Protein AF-A0A6L2KC52-F1 (afdb_monomer_lite)

Sequence (178 aa):
MRRNQKIALARFRISTQELIIEDIQNGPKRTLTSTAPAMTHAAIRKLVADSVVAALEAQAATMENADNTNRNTEEREALELANLCPIMVLNSKKMMEAFIKGLPRSIKGNVTASKPQTLEEAIKIAQRNTTNDKNYHNNHNNDHHQQQNKRQETFRAYAATPTENRRPGSAEIKDFNS

Structure (mmCIF, N/CA/C/O backbone):
data_AF-A0A6L2KC52-F1
#
_entry.id   AF-A0A6L2KC52-F1
#
loop_
_atom_site.group_PDB
_atom_site.id
_atom_site.type_symbol
_atom_site.label_atom_id
_atom_site.label_alt_id
_atom_site.label_comp_id
_atom_site.label_asym_id
_atom_site.label_entity_id
_atom_site.label_seq_id
_atom_site.pdbx_PDB_ins_code
_atom_site.Cartn_x
_atom_site.Cartn_y
_atom_site.Cartn_z
_atom_site.occupancy
_atom_site.B_iso_or_equiv
_atom_site.auth_seq_id
_atom_site.auth_comp_id
_atom_site.auth_asym_id
_atom_site.auth_atom_id
_atom_site.pdbx_PDB_model_num
ATOM 1 N N . MET A 1 1 ? 31.673 4.176 -13.835 1.00 54.31 1 MET A N 1
ATOM 2 C CA . MET A 1 1 ? 30.235 4.121 -13.471 1.00 54.31 1 MET A CA 1
ATOM 3 C C . MET A 1 1 ? 29.437 2.943 -14.056 1.00 54.31 1 MET A C 1
ATOM 5 O O . MET A 1 1 ? 28.556 2.460 -13.367 1.00 54.31 1 MET A O 1
ATOM 9 N N . ARG A 1 2 ? 29.740 2.408 -15.255 1.00 57.53 2 ARG A N 1
ATOM 10 C CA . ARG A 1 2 ? 28.925 1.350 -15.913 1.00 57.53 2 ARG A CA 1
ATOM 11 C C . ARG A 1 2 ? 28.946 -0.062 -15.284 1.00 57.53 2 ARG A C 1
ATOM 13 O O . ARG A 1 2 ? 28.011 -0.825 -15.489 1.00 57.53 2 ARG A O 1
ATOM 20 N N . ARG A 1 3 ? 29.986 -0.444 -14.526 1.00 56.69 3 ARG A N 1
ATOM 21 C CA . ARG A 1 3 ? 30.081 -1.792 -13.912 1.00 56.69 3 ARG A CA 1
ATOM 22 C C . ARG A 1 3 ? 29.103 -1.991 -12.748 1.00 56.69 3 ARG A C 1
ATOM 24 O O . ARG A 1 3 ? 28.479 -3.041 -12.656 1.00 56.69 3 ARG A O 1
ATOM 31 N N . ASN A 1 4 ? 28.908 -0.965 -11.922 1.00 58.34 4 ASN A N 1
ATOM 32 C CA . ASN A 1 4 ? 28.038 -1.052 -10.745 1.00 58.34 4 ASN A CA 1
ATOM 33 C C . ASN A 1 4 ? 26.554 -1.152 -11.131 1.00 58.34 4 ASN A C 1
ATOM 35 O O . ASN A 1 4 ? 25.807 -1.874 -10.483 1.00 58.34 4 ASN A O 1
ATOM 39 N N . GLN A 1 5 ? 26.150 -0.515 -12.236 1.00 59.88 5 GLN A N 1
ATOM 40 C CA . GLN A 1 5 ? 24.795 -0.641 -12.786 1.00 59.88 5 GLN A CA 1
ATOM 41 C C . GLN A 1 5 ? 24.514 -2.051 -13.322 1.00 59.88 5 GLN A C 1
ATOM 43 O O . GLN A 1 5 ? 23.448 -2.600 -13.062 1.00 59.88 5 GLN A O 1
ATOM 48 N N . LYS A 1 6 ? 25.486 -2.688 -13.995 1.00 60.12 6 LYS A N 1
ATOM 49 C CA . LYS A 1 6 ? 25.355 -4.087 -14.444 1.00 60.12 6 LYS A CA 1
ATOM 50 C C . LYS A 1 6 ? 25.211 -5.057 -13.267 1.00 60.12 6 LYS A C 1
ATOM 52 O O . LYS A 1 6 ? 24.427 -5.995 -13.344 1.00 60.12 6 LYS A O 1
ATOM 57 N N . ILE A 1 7 ? 25.924 -4.802 -12.169 1.00 76.88 7 ILE A N 1
ATOM 58 C CA . ILE A 1 7 ? 25.829 -5.597 -10.935 1.00 76.88 7 ILE A CA 1
ATOM 59 C C . ILE A 1 7 ? 24.474 -5.388 -10.251 1.00 76.88 7 ILE A C 1
ATOM 61 O O . ILE A 1 7 ? 23.849 -6.361 -9.838 1.00 76.88 7 ILE A O 1
ATOM 65 N N . ALA A 1 8 ? 23.996 -4.145 -10.160 1.00 71.75 8 ALA A N 1
ATOM 66 C CA . ALA A 1 8 ? 22.680 -3.840 -9.600 1.00 71.75 8 ALA A CA 1
ATOM 67 C C . ALA A 1 8 ? 21.556 -4.509 -10.407 1.00 71.75 8 ALA A C 1
ATOM 69 O O . ALA A 1 8 ? 20.667 -5.131 -9.831 1.00 71.75 8 ALA A O 1
ATOM 70 N N . LEU A 1 9 ? 21.653 -4.469 -11.738 1.00 73.94 9 LEU A N 1
ATOM 71 C CA . LEU A 1 9 ? 20.699 -5.116 -12.633 1.00 73.94 9 LEU A CA 1
ATOM 72 C C . LEU A 1 9 ? 20.734 -6.646 -12.517 1.00 73.94 9 LEU A C 1
ATOM 74 O O . LEU A 1 9 ? 19.685 -7.282 -12.494 1.00 73.94 9 LEU A O 1
ATOM 78 N N . ALA A 1 10 ? 21.924 -7.244 -12.418 1.00 77.19 10 ALA A N 1
ATOM 79 C CA . ALA A 1 10 ? 22.062 -8.683 -12.208 1.00 77.19 10 ALA A CA 1
ATOM 80 C C . ALA A 1 10 ? 21.435 -9.118 -10.876 1.00 77.19 10 ALA A C 1
ATOM 82 O O . ALA A 1 10 ? 20.692 -10.093 -10.844 1.00 77.19 10 ALA A O 1
ATOM 83 N N . ARG A 1 11 ? 21.658 -8.357 -9.798 1.00 78.75 11 ARG A N 1
ATOM 84 C CA . ARG A 1 11 ? 21.055 -8.621 -8.482 1.00 78.75 11 ARG A CA 1
ATOM 85 C C . ARG A 1 11 ? 19.534 -8.517 -8.517 1.00 78.75 11 ARG A C 1
ATOM 87 O O . ARG A 1 11 ? 18.860 -9.421 -8.047 1.00 78.75 11 ARG A O 1
ATOM 94 N N . PHE A 1 12 ? 19.002 -7.469 -9.141 1.00 80.56 12 PHE A N 1
ATOM 95 C CA . PHE A 1 12 ? 17.559 -7.289 -9.305 1.00 80.56 12 PHE A CA 1
ATOM 96 C C . PHE A 1 12 ? 16.911 -8.441 -10.091 1.00 80.56 12 PHE A C 1
ATOM 98 O O . PHE A 1 12 ? 15.848 -8.940 -9.719 1.00 80.56 12 PHE A O 1
ATOM 105 N N . ARG A 1 13 ? 17.576 -8.911 -11.154 1.00 82.81 13 ARG A N 1
ATOM 106 C CA . ARG A 1 13 ? 17.122 -10.063 -11.945 1.00 82.81 13 ARG A CA 1
ATOM 107 C C . ARG A 1 13 ? 17.125 -11.360 -11.135 1.00 82.81 13 ARG A C 1
ATOM 109 O O . ARG A 1 13 ? 16.150 -12.099 -11.218 1.00 82.81 13 ARG A O 1
ATOM 116 N N . ILE A 1 14 ? 18.166 -11.605 -10.338 1.00 82.94 14 ILE A N 1
ATOM 117 C CA . ILE A 1 14 ? 18.264 -12.791 -9.472 1.00 82.94 14 ILE A CA 1
ATOM 118 C C . ILE A 1 14 ? 17.146 -12.782 -8.421 1.00 82.94 14 ILE A C 1
ATOM 120 O O . ILE A 1 14 ? 16.397 -13.748 -8.336 1.00 82.94 14 ILE A O 1
ATOM 124 N N . SER A 1 15 ? 16.944 -11.665 -7.714 1.00 76.38 15 SER A N 1
ATOM 125 C CA . SER A 1 15 ? 15.886 -11.554 -6.696 1.00 76.38 15 SER A CA 1
ATOM 126 C C . SER A 1 15 ? 14.479 -11.730 -7.274 1.00 76.38 15 SER A C 1
ATOM 128 O O . SER A 1 15 ? 13.599 -12.288 -6.627 1.00 76.38 15 SER A O 1
ATOM 130 N N . THR A 1 16 ? 14.263 -11.287 -8.516 1.00 74.69 16 THR A N 1
ATOM 131 C CA . THR A 1 16 ? 12.982 -11.479 -9.211 1.00 74.69 16 THR A CA 1
ATOM 132 C C . THR A 1 16 ? 12.764 -12.950 -9.581 1.00 74.69 16 THR A C 1
ATOM 134 O O . THR A 1 16 ? 11.652 -13.456 -9.463 1.00 74.69 16 THR A O 1
ATOM 137 N N . GLN A 1 17 ? 13.816 -13.656 -10.008 1.00 79.38 17 GLN A N 1
ATOM 138 C CA . GLN A 1 17 ? 13.741 -15.089 -10.307 1.00 79.38 17 GLN A CA 1
ATOM 139 C C . GLN A 1 17 ? 13.480 -15.929 -9.050 1.00 79.38 17 GLN A C 1
ATOM 141 O O . GLN A 1 17 ? 12.674 -16.854 -9.113 1.00 79.38 17 GLN A O 1
ATOM 146 N N . GLU A 1 18 ? 14.101 -15.594 -7.917 1.00 76.38 18 GLU A N 1
ATOM 147 C CA . GLU A 1 18 ? 13.887 -16.283 -6.635 1.00 76.38 18 GLU A CA 1
ATOM 148 C C . GLU A 1 18 ? 12.435 -16.153 -6.150 1.00 76.38 18 GLU A C 1
ATOM 150 O O . GLU A 1 18 ? 11.809 -17.161 -5.823 1.00 76.38 18 GLU A O 1
ATOM 155 N N . LEU A 1 19 ? 11.857 -14.948 -6.218 1.00 73.19 19 LEU A N 1
ATOM 156 C CA . LEU A 1 19 ? 10.469 -14.695 -5.817 1.00 73.19 19 LEU A CA 1
ATOM 157 C C . LEU A 1 19 ? 9.454 -15.487 -6.663 1.00 73.19 19 LEU A C 1
ATOM 159 O O . LEU A 1 19 ? 8.468 -16.003 -6.143 1.00 73.19 19 LEU A O 1
ATOM 163 N N . ILE A 1 20 ? 9.707 -15.618 -7.970 1.00 72.25 20 ILE A N 1
ATOM 164 C CA . ILE A 1 20 ? 8.852 -16.393 -8.884 1.00 72.25 20 ILE A CA 1
ATOM 165 C C . ILE A 1 20 ? 8.941 -17.894 -8.580 1.00 72.25 20 ILE A C 1
ATOM 167 O O . ILE A 1 20 ? 7.938 -18.603 -8.654 1.00 72.25 20 ILE A O 1
ATOM 171 N N . ILE A 1 21 ? 10.130 -18.399 -8.239 1.00 75.25 21 ILE A N 1
ATOM 172 C CA . ILE A 1 21 ? 10.320 -19.814 -7.896 1.00 75.25 21 ILE A CA 1
ATOM 173 C C . ILE A 1 21 ? 9.598 -20.152 -6.586 1.00 75.25 21 ILE A C 1
ATOM 175 O O . ILE A 1 21 ? 8.942 -21.193 -6.520 1.00 75.25 21 ILE A O 1
ATOM 179 N N . GLU A 1 22 ? 9.660 -19.277 -5.579 1.00 71.38 22 GLU A N 1
ATOM 180 C CA . GLU A 1 22 ? 8.935 -19.464 -4.316 1.00 71.38 22 GLU A CA 1
ATOM 181 C C . GLU A 1 22 ? 7.413 -19.459 -4.508 1.00 71.38 22 GLU A C 1
ATOM 183 O O . GLU A 1 22 ? 6.726 -20.296 -3.922 1.00 71.38 22 GLU A O 1
ATOM 188 N N . ASP A 1 23 ? 6.874 -18.588 -5.363 1.00 67.88 23 ASP A N 1
ATOM 189 C CA . ASP A 1 23 ? 5.430 -18.523 -5.633 1.00 67.88 23 ASP A CA 1
ATOM 190 C C . ASP A 1 23 ? 4.923 -19.773 -6.383 1.00 67.88 23 ASP A C 1
ATOM 192 O O . ASP A 1 23 ? 3.862 -20.323 -6.080 1.00 67.88 23 ASP A O 1
ATOM 196 N N . ILE A 1 24 ? 5.737 -20.316 -7.299 1.00 70.94 24 ILE A N 1
ATOM 197 C CA . ILE A 1 24 ? 5.448 -21.587 -7.987 1.00 70.94 24 ILE A CA 1
ATOM 198 C C . ILE A 1 24 ? 5.486 -22.776 -7.013 1.00 70.94 24 ILE A C 1
ATOM 200 O O . ILE A 1 24 ? 4.703 -23.716 -7.164 1.00 70.94 24 ILE A O 1
ATOM 204 N N . GLN A 1 25 ? 6.388 -22.763 -6.028 1.00 67.00 25 GLN A N 1
ATOM 205 C CA . GLN A 1 25 ? 6.521 -23.849 -5.051 1.00 67.00 25 GLN A CA 1
ATOM 206 C C . GLN A 1 25 ? 5.470 -23.787 -3.931 1.00 67.00 25 GLN A C 1
ATOM 208 O O . GLN A 1 25 ? 5.072 -24.839 -3.426 1.00 67.00 25 GLN A O 1
ATOM 213 N N . ASN A 1 26 ? 4.990 -22.589 -3.581 1.00 65.88 26 ASN A N 1
ATOM 214 C CA . ASN A 1 26 ? 4.062 -22.362 -2.468 1.00 65.88 26 ASN A CA 1
ATOM 215 C C . ASN A 1 26 ? 2.591 -22.157 -2.892 1.00 65.88 26 ASN A C 1
ATOM 217 O O . ASN A 1 26 ? 1.709 -22.105 -2.032 1.00 65.88 26 ASN A O 1
ATOM 221 N N . GLY A 1 27 ? 2.294 -22.078 -4.194 1.00 66.44 27 GLY A N 1
ATOM 222 C CA . GLY A 1 27 ? 0.925 -21.987 -4.711 1.00 66.44 27 GLY A CA 1
ATOM 223 C C . GLY A 1 27 ? 0.075 -23.258 -4.474 1.00 66.44 27 GLY A C 1
ATOM 224 O O . GLY A 1 27 ? 0.612 -24.365 -4.369 1.00 66.44 27 GLY A O 1
ATOM 225 N N . PRO A 1 28 ? -1.274 -23.158 -4.411 1.00 56.66 28 PRO A N 1
ATOM 226 C CA . PRO A 1 28 ? -2.146 -24.305 -4.152 1.00 56.66 28 PRO A CA 1
ATOM 227 C C . PRO A 1 28 ? -1.966 -25.416 -5.196 1.00 56.66 28 PRO A C 1
ATOM 229 O O . PRO A 1 28 ? -2.171 -25.191 -6.390 1.00 56.66 28 PRO A O 1
ATOM 232 N N . LYS A 1 29 ? -1.647 -26.638 -4.745 1.00 56.84 29 LYS A N 1
ATOM 233 C CA . LYS A 1 29 ? -1.539 -27.835 -5.597 1.00 56.84 29 LYS A CA 1
ATOM 234 C C . LYS A 1 29 ? -2.853 -28.080 -6.344 1.00 56.84 29 LYS A C 1
ATOM 236 O O . LYS A 1 29 ? -3.797 -28.632 -5.782 1.00 56.84 29 LYS A O 1
ATOM 241 N N . ARG A 1 30 ? -2.917 -27.712 -7.625 1.00 55.25 30 ARG A N 1
ATOM 242 C CA . ARG A 1 30 ? -3.986 -28.159 -8.524 1.00 55.25 30 ARG A CA 1
ATOM 243 C C . ARG A 1 30 ? -3.471 -29.344 -9.328 1.00 55.25 30 ARG A C 1
ATOM 245 O O . ARG A 1 30 ? -2.641 -29.190 -10.218 1.00 55.25 30 ARG A O 1
ATOM 252 N N . THR A 1 31 ? -3.968 -30.530 -8.990 1.00 42.22 31 THR A N 1
ATOM 253 C CA . THR A 1 31 ? -3.835 -31.738 -9.806 1.00 42.22 31 THR A CA 1
ATOM 254 C C . THR A 1 31 ? -4.515 -31.481 -11.148 1.00 42.22 31 THR A C 1
ATOM 256 O O . THR A 1 31 ? -5.739 -31.390 -11.212 1.00 42.22 31 THR A O 1
ATOM 259 N N . LEU A 1 32 ? -3.736 -31.329 -12.216 1.00 44.34 32 LEU A N 1
ATOM 260 C CA . LEU A 1 32 ? -4.254 -31.300 -13.581 1.00 44.34 32 LEU A CA 1
ATOM 261 C C . LEU A 1 32 ? -3.962 -32.653 -14.228 1.00 44.34 32 LEU A C 1
ATOM 263 O O . LEU A 1 32 ? -2.882 -32.876 -14.770 1.00 44.34 32 LEU A O 1
ATOM 267 N N . THR A 1 33 ? -4.936 -33.562 -14.164 1.00 40.00 33 THR A N 1
ATOM 268 C CA . THR A 1 33 ? -4.960 -34.743 -15.032 1.00 40.00 33 THR A CA 1
ATOM 269 C C . THR A 1 33 ? -5.384 -34.272 -16.417 1.00 40.00 33 THR A C 1
ATOM 271 O O . THR A 1 33 ? -6.570 -34.118 -16.694 1.00 40.00 33 THR A O 1
ATOM 274 N N . SER A 1 34 ? -4.403 -33.984 -17.269 1.00 45.09 34 SER A N 1
ATOM 275 C CA . SER A 1 34 ? -4.615 -33.721 -18.691 1.00 45.09 34 SER A CA 1
ATOM 276 C C . SER A 1 34 ? -4.039 -34.888 -19.488 1.00 45.09 34 SER A C 1
ATOM 278 O O . SER A 1 34 ? -2.823 -35.063 -19.559 1.00 45.09 34 SER A O 1
ATOM 280 N N . THR A 1 35 ? -4.921 -35.719 -20.045 1.00 48.31 35 THR A N 1
ATOM 281 C CA . THR A 1 35 ? -4.571 -36.794 -20.978 1.00 48.31 35 THR A CA 1
ATOM 282 C C . THR A 1 35 ? -4.725 -36.261 -22.401 1.00 48.31 35 THR A C 1
ATOM 284 O O . THR A 1 35 ? -5.821 -36.229 -22.951 1.00 48.31 35 THR A O 1
ATOM 287 N N . ALA A 1 36 ? -3.609 -35.829 -22.983 1.00 50.66 36 ALA A N 1
ATOM 288 C CA . ALA A 1 36 ? -3.426 -35.509 -24.398 1.00 50.66 36 ALA A CA 1
ATOM 289 C C . ALA A 1 36 ? -1.954 -35.809 -24.767 1.00 50.66 36 ALA A C 1
ATOM 291 O O . ALA A 1 36 ? -1.130 -35.933 -23.855 1.00 50.66 36 ALA A O 1
ATOM 292 N N . PRO A 1 37 ? -1.609 -35.992 -26.057 1.00 51.22 37 PRO A N 1
ATOM 293 C CA . PRO A 1 37 ? -0.349 -36.599 -26.493 1.00 51.22 37 PRO A CA 1
ATOM 294 C C . PRO A 1 37 ? 0.854 -35.899 -25.868 1.00 51.22 37 PRO A C 1
ATOM 296 O O . PRO A 1 37 ? 0.893 -34.671 -25.829 1.00 51.22 37 PRO A O 1
ATOM 299 N N . ALA A 1 38 ? 1.812 -36.683 -25.368 1.00 59.97 38 ALA A N 1
ATOM 300 C CA . ALA A 1 38 ? 2.916 -36.215 -24.537 1.00 59.97 38 ALA A CA 1
ATOM 301 C C . ALA A 1 38 ? 3.871 -35.264 -25.289 1.00 59.97 38 ALA A C 1
ATOM 303 O O . ALA A 1 38 ? 4.979 -35.637 -25.670 1.00 59.97 38 ALA A O 1
ATOM 304 N N . MET A 1 39 ? 3.470 -34.001 -25.453 1.00 62.62 39 MET A N 1
ATOM 305 C CA . MET A 1 39 ? 4.404 -32.890 -25.574 1.00 62.62 39 MET A CA 1
ATOM 306 C C . MET A 1 39 ? 5.166 -32.828 -24.257 1.00 62.62 39 MET A C 1
ATOM 308 O O . MET A 1 39 ? 4.660 -32.366 -23.234 1.00 62.62 39 MET A O 1
ATOM 312 N N . THR A 1 40 ? 6.374 -33.380 -24.264 1.00 77.19 40 THR A N 1
ATOM 313 C CA . THR A 1 40 ? 7.225 -33.406 -23.081 1.00 77.19 40 THR A CA 1
ATOM 314 C C . THR A 1 40 ? 7.466 -31.977 -22.601 1.00 77.19 40 THR A C 1
ATOM 316 O O . THR A 1 40 ? 7.604 -31.041 -23.392 1.00 77.19 40 THR A O 1
ATOM 319 N N . HIS A 1 41 ? 7.563 -31.790 -21.285 1.00 70.06 41 HIS A N 1
ATOM 320 C CA . HIS A 1 41 ? 7.847 -30.478 -20.697 1.00 70.06 41 HIS A CA 1
ATOM 321 C C . HIS A 1 41 ? 9.149 -29.868 -21.262 1.00 70.06 41 HIS A C 1
ATOM 323 O O . HIS A 1 41 ? 9.309 -28.650 -21.269 1.00 70.06 41 HIS A O 1
ATOM 329 N N . ALA A 1 42 ? 10.063 -30.704 -21.770 1.00 72.19 42 ALA A N 1
ATOM 330 C CA . ALA A 1 42 ? 11.274 -30.293 -22.473 1.00 72.19 42 ALA A CA 1
ATOM 331 C C . ALA A 1 42 ? 10.987 -29.570 -23.803 1.00 72.19 42 ALA A C 1
ATOM 333 O O . ALA A 1 42 ? 11.610 -28.548 -24.076 1.00 72.19 42 ALA A O 1
ATOM 334 N N . ALA A 1 43 ? 10.024 -30.045 -24.599 1.00 74.38 43 ALA A N 1
ATOM 335 C CA . ALA A 1 43 ? 9.641 -29.406 -25.859 1.00 74.38 43 ALA A CA 1
ATOM 336 C C . ALA A 1 43 ? 9.004 -28.026 -25.628 1.00 74.38 43 ALA A C 1
ATOM 338 O O . ALA A 1 43 ? 9.334 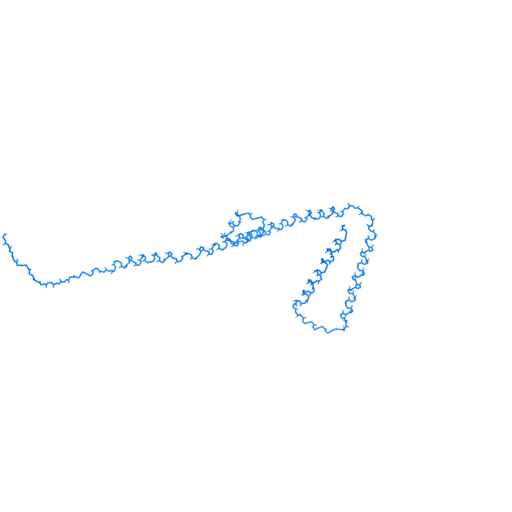-27.066 -26.321 1.00 74.38 43 ALA A O 1
ATOM 339 N N . ILE A 1 44 ? 8.165 -27.904 -24.593 1.00 82.56 44 ILE A N 1
ATOM 340 C CA . ILE A 1 44 ? 7.548 -26.628 -24.200 1.00 82.56 44 ILE A CA 1
ATOM 341 C C . ILE A 1 44 ? 8.620 -25.637 -23.722 1.00 82.56 44 ILE A C 1
ATOM 343 O O . ILE A 1 44 ? 8.641 -24.491 -24.160 1.00 82.56 44 ILE A O 1
ATOM 347 N N . ARG A 1 45 ? 9.562 -26.081 -22.877 1.00 81.12 45 ARG A N 1
ATOM 348 C CA . ARG A 1 45 ? 10.691 -25.245 -22.421 1.00 81.12 45 ARG A CA 1
ATOM 349 C C . ARG A 1 45 ? 11.560 -24.767 -23.583 1.00 81.12 45 ARG A C 1
ATOM 351 O O . ARG A 1 45 ? 11.982 -23.615 -23.576 1.00 81.12 45 ARG A O 1
ATOM 358 N N . LYS A 1 46 ? 11.805 -25.634 -24.569 1.00 84.75 46 LYS A N 1
ATOM 359 C CA . LYS A 1 46 ? 12.604 -25.307 -25.751 1.00 84.75 46 LYS A CA 1
ATOM 360 C C . LYS A 1 46 ? 11.926 -24.242 -26.614 1.00 84.75 46 LYS A C 1
ATOM 362 O O . LYS A 1 46 ? 12.556 -23.244 -26.928 1.00 84.75 46 LYS A O 1
ATOM 367 N N . LEU A 1 47 ? 10.632 -24.393 -26.897 1.00 81.19 47 LEU A N 1
ATOM 368 C CA . LEU A 1 47 ? 9.869 -23.394 -27.654 1.00 81.19 47 LEU A CA 1
ATOM 369 C C . LEU A 1 47 ? 9.841 -22.028 -26.959 1.00 81.19 47 LEU A C 1
ATOM 371 O O . LEU A 1 47 ? 9.998 -21.000 -27.614 1.00 81.19 47 LEU A O 1
ATOM 375 N N . VAL A 1 48 ? 9.689 -22.008 -25.631 1.00 89.81 48 VAL A N 1
ATOM 376 C CA . VAL A 1 48 ? 9.741 -20.758 -24.860 1.00 89.81 48 VAL A CA 1
ATOM 377 C C . VAL A 1 48 ? 11.130 -20.121 -24.961 1.00 89.81 48 VAL A C 1
ATOM 379 O O . VAL A 1 48 ? 11.221 -18.933 -25.259 1.00 89.81 48 VAL A O 1
ATOM 382 N N . ALA A 1 49 ? 12.204 -20.895 -24.784 1.00 88.56 49 ALA A N 1
ATOM 383 C CA . ALA A 1 49 ? 13.572 -20.391 -24.903 1.00 88.56 49 ALA A CA 1
ATOM 384 C C . ALA A 1 49 ? 13.867 -19.829 -26.305 1.00 88.56 49 ALA A C 1
ATOM 386 O O . ALA A 1 49 ? 14.335 -18.697 -26.413 1.00 88.56 49 ALA A O 1
ATOM 387 N N . ASP A 1 50 ? 13.518 -20.570 -27.359 1.00 90.00 50 ASP A N 1
ATOM 388 C CA . ASP A 1 50 ? 13.743 -20.167 -28.751 1.00 90.00 50 ASP A CA 1
ATOM 389 C C . ASP A 1 50 ? 12.958 -18.883 -29.088 1.00 90.00 50 ASP A C 1
ATOM 391 O O . ASP A 1 50 ? 13.491 -17.973 -29.723 1.00 90.00 50 ASP A O 1
ATOM 395 N N . SER A 1 51 ? 11.721 -18.748 -28.588 1.00 89.25 51 SER A N 1
ATOM 396 C CA . SER A 1 51 ? 10.912 -17.536 -28.792 1.00 89.25 51 SER A CA 1
ATOM 397 C C . SER A 1 51 ? 11.484 -16.298 -28.087 1.00 89.25 51 SER A C 1
ATOM 399 O O . SER A 1 51 ? 11.463 -15.202 -28.647 1.00 89.25 51 SER A O 1
ATOM 401 N N . VAL A 1 52 ? 12.041 -16.462 -26.881 1.00 89.75 52 VAL A N 1
ATOM 402 C CA . VAL A 1 52 ? 12.672 -15.374 -26.119 1.00 89.75 52 VAL A CA 1
ATOM 403 C C . VAL A 1 52 ? 13.976 -14.929 -26.779 1.00 89.75 52 VAL A C 1
ATOM 405 O O . VAL A 1 52 ? 14.224 -13.728 -26.869 1.00 89.75 52 VAL A O 1
ATOM 408 N N . VAL A 1 53 ? 14.785 -15.871 -27.273 1.00 92.12 53 VAL A N 1
ATOM 409 C CA . VAL A 1 53 ? 16.020 -15.566 -28.014 1.00 92.12 53 VAL A CA 1
ATOM 410 C C . VAL A 1 53 ? 15.698 -14.796 -29.293 1.00 92.12 53 VAL A C 1
ATOM 412 O O . VAL A 1 53 ? 16.249 -13.718 -29.498 1.00 92.12 53 VAL A O 1
ATOM 415 N N . ALA A 1 54 ? 14.736 -15.272 -30.090 1.00 90.94 54 ALA A N 1
ATOM 416 C CA . ALA A 1 54 ? 14.329 -14.601 -31.323 1.00 90.94 54 ALA A CA 1
ATOM 417 C C . ALA A 1 54 ? 13.774 -13.183 -31.074 1.00 90.94 54 ALA A C 1
ATOM 419 O O . ALA A 1 54 ? 14.092 -12.249 -31.809 1.00 90.94 54 ALA A O 1
ATOM 420 N N . ALA A 1 55 ? 12.980 -12.989 -30.014 1.00 80.94 55 ALA A N 1
ATOM 421 C CA . ALA A 1 55 ? 12.456 -11.671 -29.652 1.00 80.94 55 ALA A CA 1
ATOM 422 C C . ALA A 1 55 ? 13.559 -10.702 -29.187 1.00 80.94 55 ALA A C 1
ATOM 424 O O . ALA A 1 55 ? 13.498 -9.508 -29.484 1.00 80.94 55 ALA A O 1
ATOM 425 N N . LEU A 1 56 ? 14.575 -11.205 -28.478 1.00 84.50 56 LEU A N 1
ATOM 426 C CA . LEU A 1 56 ? 15.721 -10.410 -28.037 1.00 84.50 56 LEU A CA 1
ATOM 427 C C . LEU A 1 56 ? 16.644 -10.029 -29.198 1.00 84.50 56 LEU A C 1
ATOM 429 O O . LEU A 1 56 ? 17.096 -8.887 -29.246 1.00 84.50 56 LEU A O 1
ATOM 433 N N . GLU A 1 57 ? 16.891 -10.938 -30.141 1.00 82.81 57 GLU A N 1
ATOM 434 C CA . GLU A 1 57 ? 17.644 -10.638 -31.365 1.00 82.81 57 GLU A CA 1
ATOM 435 C C . GLU A 1 57 ? 16.912 -9.605 -32.230 1.00 82.81 57 GLU A C 1
ATOM 437 O O . GLU A 1 57 ? 17.529 -8.647 -32.696 1.00 82.81 57 GLU A O 1
ATOM 442 N N . ALA A 1 58 ? 15.586 -9.719 -32.362 1.00 81.25 58 ALA A N 1
ATOM 443 C CA . ALA A 1 58 ? 14.774 -8.725 -33.059 1.00 81.25 58 ALA A CA 1
ATOM 444 C C . ALA A 1 58 ? 14.840 -7.344 -32.381 1.00 81.25 58 ALA A C 1
ATOM 446 O O . ALA A 1 58 ? 15.001 -6.332 -33.061 1.00 81.25 58 ALA A O 1
ATOM 447 N N . GLN A 1 59 ? 14.786 -7.283 -31.044 1.00 74.31 59 GLN A N 1
ATOM 448 C CA . GLN A 1 59 ? 14.961 -6.024 -30.308 1.00 74.3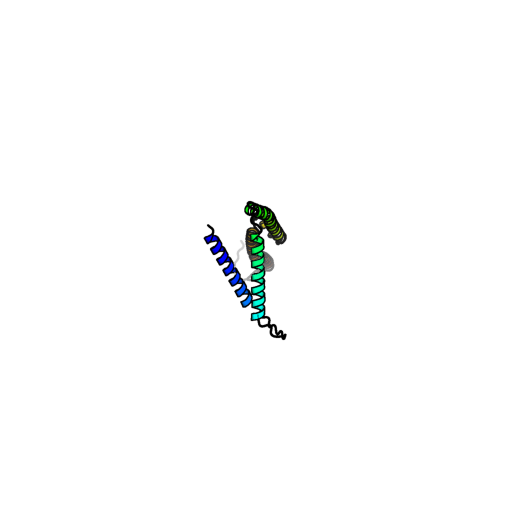1 59 GLN A CA 1
ATOM 449 C C . GLN A 1 59 ? 16.377 -5.448 -30.463 1.00 74.31 59 GLN A C 1
ATOM 451 O O . GLN A 1 59 ? 16.529 -4.238 -30.636 1.00 74.31 59 GLN A O 1
ATOM 456 N N . ALA A 1 60 ? 17.413 -6.291 -30.453 1.00 68.75 60 ALA A N 1
ATOM 457 C CA . ALA A 1 60 ? 18.794 -5.863 -30.672 1.00 68.75 60 ALA A CA 1
ATOM 458 C C . ALA A 1 60 ? 18.995 -5.271 -32.077 1.00 68.75 60 ALA A C 1
ATOM 460 O O . ALA A 1 60 ? 19.567 -4.190 -32.199 1.00 68.75 60 ALA A O 1
ATOM 461 N N . ALA A 1 61 ? 18.428 -5.901 -33.111 1.00 67.81 61 ALA A N 1
ATOM 462 C CA . ALA A 1 61 ? 18.452 -5.385 -34.479 1.00 67.81 61 ALA A CA 1
ATOM 463 C C . ALA A 1 61 ? 17.699 -4.045 -34.621 1.00 67.81 61 ALA A C 1
ATOM 465 O O . ALA A 1 61 ? 18.133 -3.162 -35.359 1.00 67.81 61 ALA A O 1
ATOM 466 N N . THR A 1 62 ? 16.605 -3.837 -33.872 1.00 65.25 62 THR A N 1
ATOM 467 C CA . THR A 1 62 ? 15.914 -2.530 -33.848 1.00 65.25 62 THR A CA 1
ATOM 468 C C . THR A 1 62 ? 16.692 -1.436 -33.112 1.00 65.25 62 THR A C 1
ATOM 470 O O . THR A 1 62 ? 16.500 -0.261 -33.419 1.00 65.25 62 THR A O 1
ATOM 473 N N . MET A 1 63 ? 17.589 -1.795 -32.184 1.00 59.06 63 MET A N 1
ATOM 474 C CA . MET A 1 63 ? 18.486 -0.836 -31.523 1.00 59.06 63 MET A CA 1
ATOM 475 C C . MET A 1 63 ? 19.695 -0.461 -32.392 1.00 59.06 63 MET A C 1
ATOM 477 O O . MET A 1 63 ? 20.154 0.673 -32.302 1.00 59.06 63 MET A O 1
ATOM 481 N N . GLU A 1 64 ? 20.188 -1.358 -33.255 1.00 55.44 64 GLU A N 1
ATOM 482 C CA . GLU A 1 64 ? 21.309 -1.074 -34.172 1.00 55.44 64 GLU A CA 1
ATOM 483 C C . GLU A 1 64 ? 20.924 -0.083 -35.294 1.00 55.44 64 GLU A C 1
ATOM 485 O O . GLU A 1 64 ? 21.761 0.677 -35.771 1.00 55.44 64 GLU A O 1
ATOM 490 N N . ASN A 1 65 ? 19.635 0.009 -35.647 1.00 55.25 65 ASN A N 1
ATOM 491 C CA . ASN A 1 65 ? 19.103 1.000 -36.598 1.00 55.25 65 ASN A CA 1
ATOM 492 C C . ASN A 1 65 ? 18.815 2.388 -35.969 1.00 55.25 65 ASN A C 1
ATOM 494 O O . ASN A 1 65 ? 18.438 3.322 -36.673 1.00 55.25 65 ASN A O 1
ATOM 498 N N . ALA A 1 66 ? 18.961 2.541 -34.647 1.00 53.69 66 ALA A N 1
ATOM 499 C CA . ALA A 1 66 ? 18.578 3.752 -33.911 1.00 53.69 66 ALA A CA 1
ATOM 500 C C . ALA A 1 66 ? 19.769 4.636 -33.488 1.00 53.69 66 ALA A C 1
ATOM 502 O O . ALA A 1 66 ? 19.618 5.483 -32.606 1.00 53.69 66 ALA A O 1
ATOM 503 N N . ASP A 1 67 ? 20.940 4.504 -34.123 1.00 56.78 67 ASP A N 1
ATOM 504 C CA . ASP A 1 67 ? 22.120 5.330 -33.803 1.00 56.78 67 ASP A CA 1
ATOM 505 C C . ASP A 1 67 ? 22.039 6.773 -34.358 1.00 56.78 67 ASP A C 1
ATOM 507 O O . ASP A 1 67 ? 23.042 7.437 -34.619 1.00 56.78 67 ASP A O 1
ATOM 511 N N . ASN A 1 68 ? 20.823 7.302 -34.535 1.00 60.38 68 ASN A N 1
ATOM 512 C CA . ASN A 1 68 ? 20.587 8.698 -34.892 1.00 60.38 68 ASN A CA 1
ATOM 513 C C . ASN A 1 68 ? 19.526 9.393 -34.025 1.00 60.38 68 ASN A C 1
ATOM 515 O O . ASN A 1 68 ? 18.746 10.202 -34.517 1.00 60.38 68 ASN A O 1
ATOM 519 N N . THR A 1 69 ? 19.503 9.180 -32.708 1.00 52.66 69 THR A N 1
ATOM 520 C CA . THR A 1 69 ? 18.916 10.207 -31.822 1.00 52.66 69 THR A CA 1
ATOM 521 C C . THR A 1 69 ? 19.629 10.289 -30.479 1.00 52.66 69 THR A C 1
ATOM 523 O O . THR A 1 69 ? 19.151 9.887 -29.423 1.00 52.66 69 THR A O 1
ATOM 526 N N . ASN A 1 70 ? 20.816 10.881 -30.538 1.00 65.44 70 ASN A N 1
ATOM 527 C CA . ASN A 1 70 ? 21.440 11.561 -29.416 1.00 65.44 70 ASN A CA 1
ATOM 528 C C . ASN A 1 70 ? 20.481 12.646 -28.864 1.00 65.44 70 ASN A C 1
ATOM 530 O O . ASN A 1 70 ? 20.054 13.516 -29.624 1.00 65.44 70 ASN A O 1
ATOM 534 N N . ARG A 1 71 ? 20.243 12.617 -27.537 1.00 53.59 71 ARG A N 1
ATOM 535 C CA . ARG A 1 71 ? 19.991 13.779 -26.646 1.00 53.59 71 ARG A CA 1
ATOM 536 C C . ARG A 1 71 ? 18.607 14.013 -25.997 1.00 53.59 71 ARG A C 1
ATOM 538 O O . ARG A 1 71 ? 18.308 15.173 -25.727 1.00 53.59 71 ARG A O 1
ATOM 545 N N . ASN A 1 72 ? 17.787 13.008 -25.657 1.00 56.81 72 ASN A N 1
ATOM 546 C CA . ASN A 1 72 ? 16.606 13.289 -24.799 1.00 56.81 72 ASN A CA 1
ATOM 547 C C . ASN A 1 72 ? 16.097 12.181 -23.850 1.00 56.81 72 ASN A C 1
ATOM 549 O O . ASN A 1 72 ? 15.046 12.368 -23.239 1.00 56.81 72 ASN A O 1
ATOM 553 N N . THR A 1 73 ? 16.804 11.065 -23.647 1.00 54.28 73 THR A N 1
ATOM 554 C CA . THR A 1 73 ? 16.312 9.990 -22.756 1.00 54.28 73 THR A CA 1
ATOM 555 C C . THR A 1 73 ? 16.108 10.465 -21.310 1.00 54.28 73 THR A C 1
ATOM 557 O O . THR A 1 73 ? 15.078 10.170 -20.713 1.00 54.28 73 THR A O 1
ATOM 560 N N . GLU A 1 74 ? 17.022 11.282 -20.775 1.00 58.84 74 GLU A N 1
ATOM 561 C CA . GLU A 1 74 ? 16.893 11.855 -19.422 1.00 58.84 74 GLU A CA 1
ATOM 562 C C . GLU A 1 74 ? 15.775 12.910 -19.333 1.00 58.84 74 GLU A C 1
ATOM 564 O O . GLU A 1 74 ? 15.052 12.973 -18.339 1.00 58.84 74 GLU A O 1
ATOM 569 N N . GLU A 1 75 ? 15.578 13.707 -20.391 1.00 60.97 75 GLU A N 1
ATOM 570 C CA . GLU A 1 75 ? 14.497 14.703 -20.464 1.00 60.97 75 GLU A CA 1
ATOM 571 C C . GLU A 1 75 ? 13.117 14.022 -20.547 1.00 60.97 75 GLU A C 1
ATOM 573 O O . GLU A 1 75 ? 12.141 14.514 -19.977 1.00 60.97 75 GLU A O 1
ATOM 578 N N . ARG A 1 76 ? 13.036 12.853 -21.196 1.00 61.91 76 ARG A N 1
ATOM 579 C CA . ARG A 1 76 ? 11.812 12.051 -21.312 1.00 61.91 76 ARG A CA 1
ATOM 580 C C . ARG A 1 76 ? 11.452 11.356 -19.997 1.00 61.91 76 ARG A C 1
ATOM 582 O O . ARG A 1 76 ? 10.288 11.397 -19.610 1.00 61.91 76 ARG A O 1
ATOM 589 N N . GLU A 1 77 ? 12.427 10.792 -19.282 1.00 62.41 77 GLU A N 1
ATOM 590 C CA . GLU A 1 77 ? 12.211 10.213 -17.944 1.00 62.41 77 GLU A CA 1
ATOM 591 C C . GLU A 1 77 ? 11.806 11.283 -16.918 1.00 62.41 77 GLU A C 1
ATOM 593 O O . GLU A 1 77 ? 10.873 11.078 -16.140 1.00 62.41 77 GLU A O 1
ATOM 598 N N . ALA A 1 78 ? 12.444 12.459 -16.946 1.00 67.25 78 ALA A N 1
ATOM 599 C CA . ALA A 1 78 ? 12.081 13.572 -16.071 1.00 67.25 78 ALA A CA 1
ATOM 600 C C . ALA A 1 78 ? 10.654 14.077 -16.340 1.00 67.25 78 ALA A C 1
ATOM 602 O O . ALA A 1 78 ? 9.911 14.359 -15.398 1.00 67.25 78 ALA A O 1
ATOM 603 N N . LEU A 1 79 ? 10.245 14.148 -17.612 1.00 69.81 79 LEU A N 1
ATOM 604 C CA . LEU A 1 79 ? 8.889 14.533 -18.000 1.00 69.81 79 LEU A CA 1
ATOM 605 C C . LEU A 1 79 ? 7.849 13.464 -17.618 1.00 69.81 79 LEU A C 1
ATOM 607 O O . LEU A 1 79 ? 6.760 13.802 -17.154 1.00 69.81 79 LEU A O 1
ATOM 611 N N . GLU A 1 80 ? 8.176 12.177 -17.757 1.00 72.25 80 GLU A N 1
ATOM 612 C CA . GLU A 1 80 ? 7.311 11.078 -17.310 1.00 72.25 80 GLU A CA 1
ATOM 613 C C . GLU A 1 80 ? 7.130 11.079 -15.783 1.00 72.25 80 GLU A C 1
ATOM 615 O O . GLU A 1 80 ? 5.998 10.984 -15.301 1.00 72.25 80 GLU A O 1
ATOM 620 N N . LEU A 1 81 ? 8.200 11.286 -15.007 1.00 74.25 81 LEU A N 1
ATOM 621 C CA . LEU A 1 81 ? 8.112 11.435 -13.550 1.00 74.25 81 LEU A CA 1
ATOM 622 C C . LEU A 1 81 ? 7.346 12.699 -13.137 1.00 74.25 81 LEU A C 1
ATOM 624 O O . LEU A 1 81 ? 6.546 12.651 -12.199 1.00 74.25 81 LEU A O 1
ATOM 628 N N . ALA A 1 82 ? 7.529 13.812 -13.852 1.00 75.56 82 ALA A N 1
ATOM 629 C CA . ALA A 1 82 ? 6.781 15.047 -13.622 1.00 75.56 82 ALA A CA 1
ATOM 630 C C . ALA A 1 82 ? 5.271 14.869 -13.851 1.00 75.56 82 ALA A C 1
ATOM 632 O O . ALA A 1 82 ? 4.475 15.505 -13.162 1.00 75.56 82 ALA A O 1
ATOM 633 N N . ASN A 1 83 ? 4.869 13.970 -14.753 1.00 79.06 83 ASN A N 1
ATOM 634 C CA . ASN A 1 83 ? 3.465 13.630 -14.991 1.00 79.06 83 ASN A CA 1
ATOM 635 C C . ASN A 1 83 ? 2.916 12.607 -13.979 1.00 79.06 83 ASN A C 1
ATOM 637 O O . ASN A 1 83 ? 1.746 12.682 -13.597 1.00 79.06 83 ASN A O 1
ATOM 641 N N . LEU A 1 84 ? 3.743 11.671 -13.506 1.00 79.50 84 LEU A N 1
ATOM 642 C CA . LEU A 1 84 ? 3.343 10.652 -12.529 1.00 79.50 84 LEU A CA 1
ATOM 643 C C . LEU A 1 84 ? 3.222 11.199 -11.100 1.00 79.50 84 LEU A C 1
ATOM 645 O O . LEU A 1 84 ? 2.297 10.814 -10.380 1.00 79.50 84 LEU A O 1
ATOM 649 N N . CYS A 1 85 ? 4.094 12.125 -10.689 1.00 73.38 85 CYS A N 1
ATOM 650 C CA . CYS A 1 85 ? 4.085 12.713 -9.344 1.00 73.38 85 CYS A CA 1
ATOM 651 C C . CYS A 1 85 ? 2.721 13.330 -8.958 1.00 73.38 85 CYS A C 1
ATOM 653 O O . CYS A 1 85 ? 2.179 12.956 -7.914 1.00 73.38 85 CYS A O 1
ATOM 655 N N . PRO A 1 86 ? 2.094 14.201 -9.776 1.00 81.12 86 PRO A N 1
ATOM 656 C CA . PRO A 1 86 ? 0.770 14.748 -9.486 1.00 81.12 86 PRO A CA 1
ATOM 657 C C . PRO A 1 86 ? -0.319 13.678 -9.386 1.00 81.12 86 PRO A C 1
ATOM 659 O O . PRO A 1 86 ? -1.180 13.769 -8.513 1.00 81.12 86 PRO A O 1
ATOM 662 N N . ILE A 1 87 ? -0.277 12.646 -10.237 1.00 82.31 87 ILE A N 1
ATOM 663 C CA . ILE A 1 87 ? -1.253 11.545 -10.225 1.00 82.31 87 ILE A CA 1
ATOM 664 C C . ILE A 1 87 ? -1.124 10.740 -8.928 1.00 82.31 87 ILE A C 1
ATOM 666 O O . ILE A 1 87 ? -2.124 10.465 -8.266 1.00 82.31 87 ILE A O 1
ATOM 670 N N . MET A 1 88 ? 0.102 10.407 -8.521 1.00 80.75 88 MET A N 1
ATOM 671 C CA . MET A 1 88 ? 0.365 9.682 -7.277 1.00 80.75 88 MET A CA 1
ATOM 672 C C . MET A 1 88 ? -0.030 10.494 -6.038 1.00 80.75 88 MET A C 1
ATOM 674 O O . MET A 1 88 ? -0.680 9.957 -5.139 1.00 80.75 88 MET A O 1
ATOM 678 N N . VAL A 1 89 ? 0.300 11.790 -6.002 1.00 80.25 89 VAL A N 1
ATOM 679 C CA . VAL A 1 89 ? -0.081 12.706 -4.912 1.00 80.25 89 VAL A CA 1
ATOM 680 C C . VAL A 1 89 ? -1.600 12.901 -4.853 1.00 80.25 89 VAL A C 1
ATOM 682 O O . VAL A 1 89 ? -2.194 12.937 -3.776 1.00 80.25 89 VAL A O 1
ATOM 685 N N . LEU A 1 90 ? -2.269 12.979 -6.003 1.00 83.81 90 LEU A N 1
ATOM 686 C CA . LEU A 1 90 ? -3.724 13.064 -6.054 1.00 83.81 90 LEU A CA 1
ATOM 687 C C . LEU A 1 90 ? -4.378 11.762 -5.573 1.00 83.81 90 LEU A C 1
ATOM 689 O O . LEU A 1 90 ? -5.378 11.808 -4.858 1.00 83.81 90 LEU A O 1
ATOM 693 N N . ASN A 1 91 ? -3.811 10.607 -5.923 1.00 87.94 91 ASN A N 1
ATOM 694 C CA . ASN A 1 91 ? -4.296 9.307 -5.469 1.00 87.94 91 ASN A CA 1
ATOM 695 C C . ASN A 1 91 ? -4.134 9.141 -3.954 1.00 87.94 91 ASN A C 1
ATOM 697 O O . ASN A 1 91 ? -5.070 8.693 -3.294 1.00 87.94 91 ASN A O 1
ATOM 701 N N . SER A 1 92 ? -3.003 9.557 -3.377 1.00 85.69 92 SER A N 1
ATOM 702 C CA . SER A 1 92 ? -2.806 9.512 -1.924 1.00 85.69 92 SER A CA 1
ATOM 703 C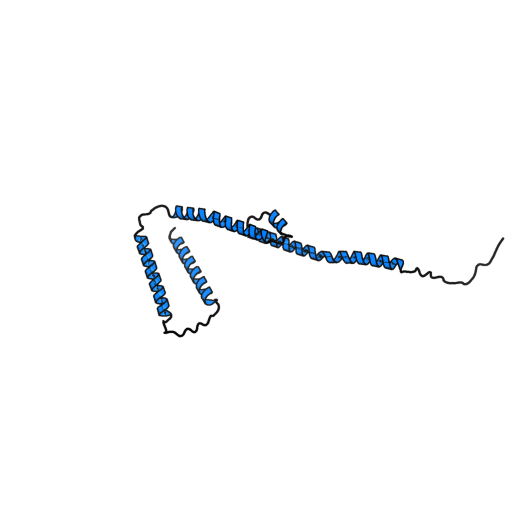 C . SER A 1 92 ? -3.770 10.448 -1.185 1.00 85.69 92 SER A C 1
ATOM 705 O O . SER A 1 92 ? -4.381 10.035 -0.197 1.00 85.69 92 SER A O 1
ATOM 707 N N . LYS A 1 93 ? -4.004 11.660 -1.710 1.00 91.50 93 LYS A N 1
ATOM 708 C CA . LYS A 1 93 ? -5.010 12.595 -1.183 1.00 91.50 93 LYS A CA 1
ATOM 709 C C . LYS A 1 93 ? -6.424 12.006 -1.233 1.00 91.50 93 LYS A C 1
ATOM 711 O O . LYS A 1 93 ? -7.130 12.021 -0.227 1.00 91.50 93 LYS A O 1
ATOM 716 N N . LYS A 1 94 ? -6.825 11.429 -2.371 1.00 93.12 94 LYS A N 1
ATOM 717 C CA . LYS A 1 94 ? -8.139 10.780 -2.537 1.00 93.12 94 LYS A CA 1
ATOM 718 C C . LYS A 1 94 ? -8.326 9.604 -1.578 1.00 93.12 94 LYS A C 1
ATOM 720 O O . LYS A 1 94 ? -9.394 9.468 -0.985 1.00 93.12 94 LYS A O 1
ATOM 725 N N . MET A 1 95 ? -7.296 8.776 -1.394 1.00 90.50 95 MET A N 1
ATOM 726 C CA . MET A 1 95 ? -7.337 7.663 -0.438 1.00 90.50 95 MET A CA 1
ATOM 727 C C . MET A 1 95 ? -7.482 8.152 1.006 1.00 90.50 95 MET A C 1
ATOM 729 O O . MET A 1 95 ? -8.264 7.587 1.768 1.00 90.50 95 MET A O 1
ATOM 733 N N . MET A 1 96 ? -6.792 9.231 1.378 1.00 93.50 96 MET A N 1
ATOM 734 C CA . MET A 1 96 ? -6.924 9.843 2.700 1.00 93.50 96 MET A CA 1
ATOM 735 C C . MET A 1 96 ? -8.330 10.415 2.938 1.00 93.50 96 MET A C 1
ATOM 737 O O . MET A 1 96 ? -8.921 10.178 3.991 1.00 93.50 96 MET A O 1
ATOM 741 N N . GLU A 1 97 ? -8.900 11.125 1.964 1.00 94.00 97 GLU A N 1
ATOM 742 C CA . GLU A 1 97 ? -10.262 11.664 2.063 1.00 94.00 97 GLU A CA 1
ATOM 743 C C . GLU A 1 97 ? -11.308 10.549 2.183 1.00 94.00 97 GLU A C 1
ATOM 745 O O . GLU A 1 97 ? -12.205 10.626 3.027 1.00 94.00 97 GLU A O 1
ATOM 750 N N . ALA A 1 98 ? -11.171 9.484 1.386 1.00 95.44 98 ALA A N 1
ATOM 751 C CA . ALA A 1 98 ? -12.033 8.309 1.467 1.00 95.44 98 ALA A CA 1
ATOM 752 C C . ALA A 1 98 ? -11.938 7.632 2.844 1.00 95.44 98 ALA A C 1
ATOM 754 O O . ALA A 1 98 ? -12.969 7.307 3.437 1.00 95.44 98 ALA A O 1
ATOM 755 N N . PHE A 1 99 ? -10.721 7.499 3.384 1.00 96.31 99 PHE A N 1
ATOM 756 C CA . PHE A 1 99 ? -10.484 6.969 4.724 1.00 96.31 99 PHE A CA 1
ATOM 757 C C . PHE A 1 99 ? -11.191 7.809 5.797 1.00 96.31 99 PHE A C 1
ATOM 759 O O . PHE A 1 99 ? -12.020 7.278 6.531 1.00 96.31 99 PHE A O 1
ATOM 766 N N . ILE A 1 100 ? -10.950 9.126 5.844 1.00 95.75 100 ILE A N 1
ATOM 767 C CA . ILE A 1 100 ? -11.573 10.033 6.828 1.00 95.75 100 ILE A CA 1
ATOM 768 C C . ILE A 1 100 ? -13.103 10.022 6.697 1.00 95.75 100 ILE A C 1
ATOM 770 O O . ILE A 1 100 ? -13.827 10.085 7.695 1.00 95.75 100 ILE A O 1
ATOM 774 N N . LYS A 1 101 ? -13.625 9.929 5.469 1.00 94.94 101 LYS A N 1
ATOM 775 C CA . LYS A 1 101 ? -15.068 9.872 5.218 1.00 94.94 101 LYS A CA 1
ATOM 776 C C . LYS A 1 101 ? -15.706 8.588 5.757 1.00 94.94 101 LYS A C 1
ATOM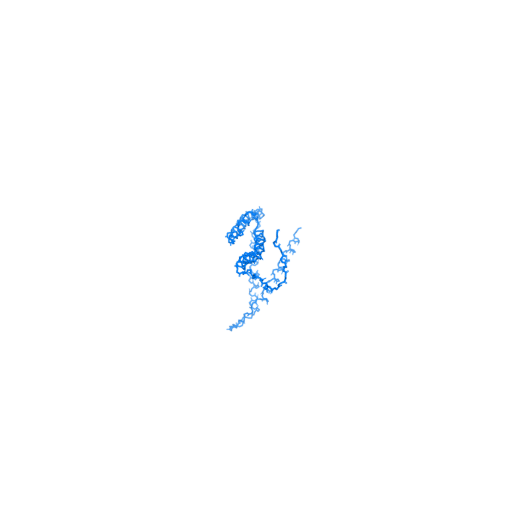 778 O O . LYS A 1 101 ? -16.843 8.678 6.217 1.00 94.94 101 LYS A O 1
ATOM 783 N N . GLY A 1 102 ? -14.989 7.461 5.725 1.00 95.31 102 GLY A N 1
ATOM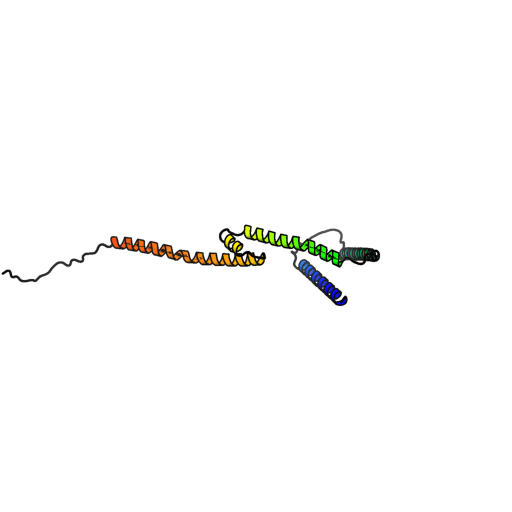 784 C CA . GLY A 1 102 ? -15.436 6.150 6.206 1.00 95.31 102 GLY A CA 1
ATOM 785 C C . GLY A 1 102 ? -15.323 5.922 7.720 1.00 95.31 102 GLY A C 1
ATOM 786 O O . GLY A 1 102 ? -15.794 4.897 8.207 1.00 95.31 102 GLY A O 1
ATOM 787 N N . LEU A 1 103 ? -14.724 6.847 8.480 1.00 94.00 103 LEU A N 1
ATOM 788 C CA . LEU A 1 103 ? -14.576 6.696 9.931 1.00 94.00 103 LEU A CA 1
ATOM 789 C C . LEU A 1 103 ? -15.912 6.835 10.688 1.00 94.00 103 LEU A C 1
ATOM 791 O O . LEU A 1 103 ? -16.751 7.664 10.310 1.00 94.00 103 LEU A O 1
ATOM 795 N N . PRO A 1 104 ? -16.086 6.115 11.817 1.00 92.00 104 PRO A N 1
ATOM 796 C CA . PRO A 1 104 ? -17.186 6.345 12.747 1.00 92.00 104 PRO A CA 1
ATOM 797 C C . PRO A 1 104 ? -17.274 7.811 13.180 1.00 92.00 104 PRO A C 1
ATOM 799 O O . PRO A 1 104 ? -16.260 8.474 13.424 1.00 92.00 104 PRO A O 1
ATOM 802 N N . ARG A 1 105 ? -18.504 8.319 13.321 1.00 91.25 105 ARG A N 1
ATOM 803 C CA . ARG A 1 105 ? -18.765 9.731 13.650 1.00 91.25 105 ARG A CA 1
ATOM 804 C C . ARG A 1 105 ? -18.090 10.176 14.952 1.00 91.25 105 ARG A C 1
ATOM 806 O O . ARG A 1 105 ? -17.680 11.330 15.024 1.00 91.25 105 ARG A O 1
ATOM 813 N N . SER A 1 106 ? -17.950 9.274 15.926 1.00 88.00 106 SER A N 1
ATOM 814 C CA . SER A 1 106 ? -17.322 9.545 17.227 1.00 88.00 106 SER A CA 1
ATOM 815 C C . SER A 1 106 ? -15.867 10.005 17.108 1.00 88.00 106 SER A C 1
ATOM 817 O O . SER A 1 106 ? -15.459 10.912 17.822 1.00 88.00 106 SER A O 1
ATOM 819 N N . ILE A 1 107 ? -15.103 9.448 16.164 1.00 91.81 107 ILE A N 1
ATOM 820 C CA . ILE A 1 107 ? -13.662 9.722 16.027 1.00 91.81 107 ILE A CA 1
ATOM 821 C C . ILE A 1 107 ? -13.315 10.598 14.819 1.00 91.81 107 ILE A C 1
ATOM 823 O O . ILE A 1 107 ? -12.236 11.191 14.767 1.00 91.81 107 ILE A O 1
ATOM 827 N N . LYS A 1 108 ? -14.222 10.702 13.839 1.00 93.00 108 LYS A N 1
ATOM 828 C CA . LYS A 1 108 ? -14.003 11.441 12.587 1.00 93.00 108 LYS A CA 1
ATOM 829 C C . LYS A 1 108 ? -13.615 12.905 12.816 1.00 93.00 108 LYS A C 1
ATOM 831 O O . LYS A 1 108 ? -12.740 13.417 12.116 1.00 93.00 108 LYS A O 1
ATOM 836 N N . GLY A 1 109 ? -14.243 13.572 13.789 1.00 92.25 109 GLY A N 1
ATOM 837 C CA . GLY A 1 109 ? -13.944 14.967 14.133 1.00 92.25 109 GLY A CA 1
ATOM 838 C C . GLY A 1 109 ? -12.499 15.151 14.598 1.00 92.25 109 GLY A C 1
ATOM 839 O O . GLY A 1 109 ? -11.781 15.991 14.058 1.00 92.25 109 GLY A O 1
ATOM 840 N N . ASN A 1 110 ? -12.047 14.293 15.515 1.00 92.75 110 ASN A N 1
ATOM 841 C CA . ASN A 1 110 ? -10.694 14.346 16.071 1.00 92.75 110 ASN A CA 1
ATOM 842 C C . ASN A 1 110 ? -9.629 14.081 15.002 1.00 92.75 110 ASN A C 1
ATOM 844 O O . ASN A 1 110 ? -8.657 14.825 14.899 1.00 92.75 110 ASN A O 1
ATOM 848 N N . VAL A 1 111 ? -9.838 13.062 14.162 1.00 93.69 111 VAL A N 1
ATOM 849 C CA . VAL A 1 111 ? -8.899 12.723 13.080 1.00 93.69 111 VAL A CA 1
ATOM 850 C C . VAL A 1 111 ? -8.811 13.856 12.053 1.00 93.69 111 VAL A C 1
ATOM 852 O O . VAL A 1 111 ? -7.716 14.199 11.616 1.00 93.69 111 VAL A O 1
ATOM 855 N N . THR A 1 112 ? -9.940 14.488 11.709 1.00 93.81 112 THR A N 1
ATOM 856 C CA . THR A 1 112 ? -9.960 15.635 10.782 1.00 93.81 112 THR A CA 1
ATOM 857 C C . THR A 1 112 ? -9.231 16.844 11.374 1.00 93.81 112 THR A C 1
ATOM 859 O O . THR A 1 112 ? -8.458 17.501 10.677 1.00 93.81 112 THR A O 1
ATOM 862 N N . ALA A 1 113 ? -9.428 17.122 12.667 1.00 94.25 113 ALA A N 1
ATOM 863 C CA . ALA A 1 11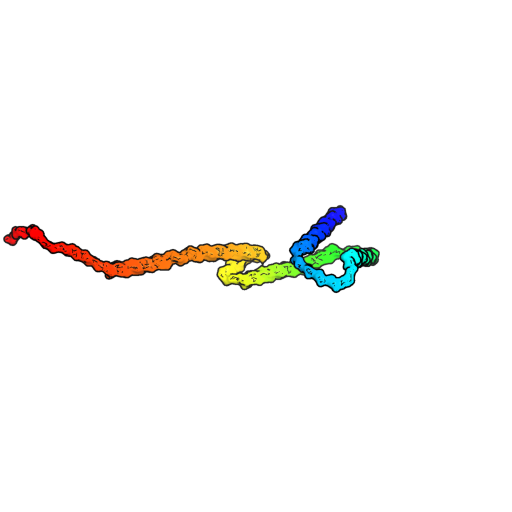3 ? -8.767 18.223 13.364 1.00 94.25 113 ALA A CA 1
ATOM 864 C C . ALA A 1 113 ? -7.240 18.056 13.423 1.00 94.25 113 ALA A C 1
ATOM 866 O O . ALA A 1 113 ? -6.516 19.048 13.372 1.00 94.25 113 ALA A O 1
ATOM 867 N N . SER A 1 114 ? -6.748 16.813 13.469 1.00 94.62 114 SER A N 1
ATOM 868 C CA . SER A 1 114 ? -5.313 16.509 13.445 1.00 94.62 114 SER A CA 1
ATOM 869 C C . SER A 1 114 ? -4.634 16.747 12.091 1.00 94.62 114 SER A C 1
ATOM 871 O O . SER A 1 114 ? -3.410 16.714 12.050 1.00 94.62 114 SER A O 1
ATOM 873 N N . LYS A 1 115 ? -5.390 16.990 11.005 1.00 94.75 115 LYS A N 1
ATOM 874 C CA . LYS A 1 115 ? -4.868 17.294 9.655 1.00 94.75 115 LYS A CA 1
ATOM 875 C C . LYS A 1 115 ? -3.709 16.368 9.228 1.00 94.75 115 LYS A C 1
ATOM 877 O O . LYS A 1 115 ? -2.612 16.859 8.964 1.00 94.75 115 LYS A O 1
ATOM 882 N N . PRO A 1 116 ? -3.932 15.042 9.174 1.00 92.75 116 PRO A N 1
ATOM 883 C CA . PRO A 1 116 ? -2.884 14.103 8.792 1.00 92.75 116 PRO A CA 1
ATOM 884 C C . PRO A 1 116 ? -2.356 14.418 7.390 1.00 92.75 116 PRO A C 1
ATOM 886 O O . PRO A 1 116 ? -3.131 14.728 6.485 1.00 92.75 116 PRO A O 1
ATOM 889 N N . GLN A 1 117 ? -1.041 14.314 7.204 1.00 92.75 117 GLN A N 1
ATOM 890 C CA . GLN A 1 117 ? -0.394 14.581 5.919 1.00 92.75 117 GLN A CA 1
ATOM 891 C C . GLN A 1 117 ? -0.271 13.313 5.066 1.00 92.75 117 GLN A C 1
ATOM 893 O O . GLN A 1 117 ? -0.161 13.385 3.841 1.00 92.75 117 GLN A O 1
ATOM 898 N N . THR A 1 118 ? -0.341 12.138 5.696 1.00 92.00 118 THR A N 1
ATOM 899 C CA . THR A 1 118 ? -0.304 10.835 5.022 1.00 92.00 118 THR A CA 1
ATOM 900 C C . THR A 1 118 ? -1.414 9.905 5.517 1.00 92.00 118 THR A C 1
ATOM 902 O O . THR A 1 118 ? -1.986 10.091 6.593 1.00 92.00 118 THR A O 1
ATOM 905 N N . LEU A 1 119 ? -1.729 8.875 4.725 1.00 93.25 119 LEU A N 1
ATOM 906 C CA . LEU A 1 119 ? -2.703 7.852 5.116 1.00 93.25 119 LEU A CA 1
ATOM 907 C C . LEU A 1 119 ? -2.260 7.100 6.382 1.00 93.25 119 LEU A C 1
ATOM 909 O O . LEU A 1 119 ? -3.085 6.800 7.240 1.00 93.25 119 LEU A O 1
ATOM 913 N N . GLU A 1 120 ? -0.961 6.834 6.531 1.00 93.25 120 GLU A N 1
ATOM 914 C CA . GLU A 1 120 ? -0.412 6.144 7.700 1.00 93.25 120 GLU A CA 1
ATOM 915 C C . GLU A 1 120 ? -0.593 6.962 8.987 1.00 93.25 120 GLU A C 1
ATOM 917 O O . GLU A 1 120 ? -0.976 6.417 10.025 1.00 93.25 120 GLU A O 1
ATOM 922 N N . GLU A 1 121 ? -0.386 8.279 8.925 1.00 94.12 121 GLU A N 1
ATOM 923 C CA . GLU A 1 121 ? -0.679 9.171 10.049 1.00 94.12 121 GLU A CA 1
ATOM 924 C C . GLU A 1 121 ? -2.161 9.147 10.414 1.00 94.12 121 GLU A C 1
ATOM 926 O O . GLU A 1 121 ? -2.499 8.998 11.591 1.00 94.12 121 GLU A O 1
ATOM 931 N N . ALA A 1 122 ? -3.046 9.225 9.416 1.00 94.25 122 ALA A N 1
ATOM 932 C CA . ALA A 1 122 ? -4.487 9.159 9.633 1.00 94.25 122 ALA A CA 1
ATOM 933 C C . ALA A 1 122 ? -4.894 7.845 10.328 1.00 94.25 122 ALA A C 1
ATOM 935 O O . ALA A 1 122 ? -5.684 7.868 11.276 1.00 94.25 122 ALA A O 1
ATOM 936 N N . ILE A 1 123 ? -4.308 6.715 9.916 1.00 95.19 123 ILE A N 1
ATOM 937 C CA . ILE A 1 123 ? -4.523 5.397 10.531 1.00 95.19 123 ILE A CA 1
ATOM 938 C C . ILE A 1 123 ? -4.042 5.387 11.986 1.00 95.19 123 ILE A C 1
ATOM 940 O O . ILE A 1 123 ? -4.807 5.013 12.877 1.00 95.19 123 ILE A O 1
ATOM 944 N N . LYS A 1 124 ? -2.812 5.843 12.255 1.00 95.44 124 LYS A N 1
ATOM 945 C CA . LYS A 1 124 ? -2.249 5.895 13.616 1.00 95.44 124 LYS A CA 1
ATOM 946 C C . LYS A 1 124 ? -3.096 6.768 14.547 1.00 95.44 124 LYS A C 1
ATOM 948 O O . LYS A 1 124 ? -3.351 6.391 15.690 1.00 95.44 124 LYS A O 1
ATOM 953 N N . ILE A 1 125 ? -3.562 7.922 14.067 1.00 94.31 125 ILE A N 1
ATOM 954 C CA . ILE A 1 125 ? -4.428 8.829 14.834 1.00 94.31 125 ILE A CA 1
ATOM 955 C C . ILE A 1 125 ? -5.785 8.171 15.115 1.00 94.31 125 ILE A C 1
ATOM 957 O O . ILE A 1 125 ? -6.252 8.201 16.256 1.00 94.31 125 ILE A O 1
ATOM 961 N N . ALA A 1 126 ? -6.413 7.545 14.117 1.00 93.38 126 ALA A N 1
ATOM 962 C CA . ALA A 1 126 ? -7.694 6.857 14.287 1.00 93.38 126 ALA A CA 1
ATOM 963 C C . ALA A 1 126 ? -7.602 5.702 15.300 1.00 93.38 126 ALA A C 1
ATOM 965 O O . ALA A 1 126 ? -8.470 5.561 16.165 1.00 93.38 126 ALA A O 1
ATOM 966 N N . GLN A 1 127 ? -6.521 4.919 15.247 1.00 92.94 127 GLN A N 1
ATOM 967 C CA . GLN A 1 127 ? -6.258 3.833 16.193 1.00 92.94 127 GLN A CA 1
ATOM 968 C C . GLN A 1 127 ? -6.142 4.344 17.635 1.00 92.94 127 GLN A C 1
ATOM 970 O O . GLN A 1 127 ? -6.835 3.825 18.510 1.00 92.94 127 GLN A O 1
ATOM 975 N N . ARG A 1 128 ? -5.349 5.402 17.878 1.00 91.12 128 ARG A N 1
ATOM 976 C CA . ARG A 1 128 ? -5.219 6.014 19.218 1.00 91.12 128 ARG A CA 1
ATOM 977 C C . ARG A 1 128 ? -6.549 6.539 19.761 1.00 91.12 128 ARG A C 1
ATOM 979 O O . ARG A 1 128 ? -6.851 6.354 20.936 1.00 91.12 128 ARG A O 1
ATOM 986 N N . ASN A 1 129 ? -7.360 7.180 18.918 1.00 86.56 129 ASN A N 1
ATOM 987 C CA . ASN A 1 129 ? -8.676 7.666 19.342 1.00 86.56 129 ASN A CA 1
ATOM 988 C C . ASN A 1 129 ? -9.611 6.505 19.721 1.00 86.56 129 ASN A C 1
ATOM 990 O O . ASN A 1 129 ? -10.283 6.563 20.745 1.00 86.56 129 ASN A O 1
ATOM 994 N N . THR A 1 130 ? -9.585 5.409 18.958 1.00 81.62 130 THR A N 1
ATOM 995 C CA . THR A 1 130 ? -10.413 4.221 19.228 1.00 81.62 130 THR A CA 1
ATOM 996 C C . THR A 1 130 ? -10.047 3.537 20.553 1.00 81.62 130 THR A C 1
ATOM 998 O O . THR A 1 130 ? -10.919 3.015 21.245 1.00 81.62 130 THR A O 1
ATOM 1001 N N . THR A 1 131 ? -8.766 3.518 20.937 1.00 71.25 131 THR A N 1
ATOM 1002 C CA . THR A 1 131 ? -8.340 2.960 22.233 1.00 71.25 131 THR A CA 1
ATOM 1003 C C . THR A 1 131 ? -8.743 3.837 23.414 1.00 71.25 131 THR A C 1
ATOM 1005 O O . THR A 1 131 ? -9.065 3.306 24.474 1.00 71.25 131 THR A O 1
ATOM 1008 N N . ASN A 1 132 ? -8.781 5.159 23.228 1.00 65.88 132 ASN A N 1
ATOM 1009 C CA . ASN A 1 132 ? -9.229 6.088 24.264 1.00 65.88 132 ASN A CA 1
ATOM 1010 C C . ASN A 1 132 ? -10.730 5.919 24.541 1.00 65.88 132 ASN A C 1
ATOM 1012 O O . ASN A 1 132 ? -11.110 5.783 25.701 1.00 65.88 132 ASN A O 1
ATOM 1016 N N . ASP A 1 133 ? -11.563 5.811 23.497 1.00 63.16 133 ASP A N 1
ATOM 1017 C CA . ASP A 1 133 ? -13.017 5.598 23.622 1.00 63.16 133 ASP A CA 1
ATOM 1018 C C . ASP A 1 133 ? -13.369 4.335 24.436 1.00 63.16 133 ASP A C 1
ATOM 1020 O O . ASP A 1 133 ? -14.290 4.352 25.257 1.00 63.16 133 ASP A O 1
ATOM 1024 N N . LYS A 1 134 ? -12.601 3.246 24.269 1.00 60.38 134 LYS A N 1
ATOM 1025 C CA . LYS A 1 134 ? -12.779 2.001 25.042 1.00 60.38 134 LYS A CA 1
ATOM 1026 C C . LYS A 1 134 ? -12.471 2.167 26.531 1.00 60.38 134 LYS A C 1
ATOM 1028 O O . LYS A 1 134 ? -13.047 1.457 27.348 1.00 60.38 134 LYS A O 1
ATOM 1033 N N . ASN A 1 135 ? -11.577 3.084 26.892 1.00 56.50 135 ASN A N 1
ATOM 1034 C CA . ASN A 1 135 ? -11.192 3.306 28.284 1.00 56.50 135 ASN A CA 1
ATOM 1035 C C . ASN A 1 135 ? -12.267 4.104 29.053 1.00 56.50 135 ASN A C 1
ATOM 1037 O O . ASN A 1 135 ? -12.482 3.873 30.239 1.00 56.50 135 ASN A O 1
ATOM 1041 N N . TYR A 1 136 ? -13.021 4.970 28.364 1.00 55.69 136 TYR A N 1
ATOM 1042 C CA . TYR A 1 136 ? -14.142 5.715 28.955 1.00 55.69 136 TYR A CA 1
ATOM 1043 C C . TYR A 1 136 ? -15.371 4.844 29.270 1.00 55.69 136 TYR A C 1
ATOM 1045 O O . TYR A 1 136 ? -16.111 5.149 30.203 1.00 55.69 136 TYR A O 1
ATOM 1053 N N . HIS A 1 137 ? -15.589 3.748 28.536 1.00 57.16 137 HIS A N 1
ATOM 1054 C CA . HIS A 1 137 ? -16.756 2.873 28.735 1.00 57.16 137 HIS A CA 1
ATOM 1055 C C . HIS A 1 137 ? -16.659 1.960 29.967 1.00 57.16 137 HIS A C 1
ATOM 1057 O O . HIS A 1 137 ? -17.681 1.475 30.445 1.00 57.16 137 HIS A O 1
ATOM 1063 N N . ASN A 1 138 ? -15.466 1.760 30.530 1.00 53.34 138 ASN A N 1
ATOM 1064 C CA . ASN A 1 138 ? -15.278 0.872 31.682 1.00 53.34 138 ASN A CA 1
ATOM 1065 C C . ASN A 1 138 ? -15.561 1.540 33.041 1.00 53.34 138 ASN A C 1
ATOM 1067 O O . ASN A 1 138 ? -15.463 0.877 34.069 1.00 53.34 138 ASN A O 1
ATOM 1071 N N . ASN A 1 139 ? -15.928 2.828 33.068 1.00 54.66 139 ASN A N 1
ATOM 1072 C CA . ASN A 1 139 ? -16.163 3.576 34.312 1.00 54.66 139 ASN A CA 1
ATOM 1073 C C . ASN A 1 139 ? -17.645 3.935 34.566 1.00 54.66 139 ASN A C 1
ATOM 1075 O O . ASN A 1 139 ? -17.965 4.574 35.561 1.00 54.66 139 ASN A O 1
ATOM 1079 N N . HIS A 1 140 ? -18.580 3.534 33.697 1.00 54.91 140 HIS A N 1
ATOM 1080 C CA . HIS A 1 140 ? -19.994 3.932 33.831 1.00 54.91 140 HIS A CA 1
ATOM 1081 C C . HIS A 1 140 ? -20.839 3.015 34.736 1.00 54.91 140 HIS A C 1
ATOM 1083 O O . HIS A 1 140 ? -22.010 3.291 34.979 1.00 54.91 140 HIS A O 1
ATOM 1089 N N . ASN A 1 141 ? -20.257 1.939 35.276 1.00 54.66 141 ASN A N 1
ATOM 1090 C CA . ASN A 1 141 ? -21.009 0.952 36.060 1.00 54.66 141 ASN A CA 1
ATOM 1091 C C . ASN A 1 141 ? -21.052 1.229 37.570 1.00 54.66 141 ASN A C 1
ATOM 1093 O O . ASN A 1 141 ? -21.755 0.519 38.279 1.00 54.66 141 ASN A O 1
ATOM 1097 N N . ASN A 1 142 ? -20.362 2.253 38.083 1.00 55.56 142 ASN A N 1
ATOM 1098 C CA . ASN A 1 142 ? -20.361 2.534 39.527 1.00 55.56 142 ASN A CA 1
ATOM 1099 C C . ASN A 1 142 ? -21.337 3.632 39.975 1.00 55.56 142 ASN A C 1
ATOM 1101 O O . ASN A 1 142 ? -21.639 3.712 41.165 1.00 55.56 142 ASN A O 1
ATOM 1105 N N . ASP A 1 143 ? -21.883 4.439 39.061 1.00 56.56 143 ASP A N 1
ATOM 1106 C CA . ASP A 1 143 ? -22.716 5.587 39.453 1.00 56.56 143 ASP A CA 1
ATOM 1107 C C . ASP A 1 143 ? -24.183 5.200 39.722 1.00 56.56 143 ASP A C 1
ATOM 1109 O O . ASP A 1 143 ? -24.827 5.690 40.654 1.00 56.56 143 ASP A O 1
ATOM 1113 N N . HIS A 1 144 ? -24.717 4.225 38.979 1.00 57.06 144 HIS A N 1
ATOM 1114 C CA . HIS A 1 144 ? -26.097 3.769 39.176 1.00 57.06 144 HIS A CA 1
ATOM 1115 C C . HIS A 1 144 ? -26.320 3.018 40.497 1.00 57.06 144 HIS A C 1
ATOM 1117 O O . HIS A 1 144 ? -27.427 3.057 41.040 1.00 57.06 144 HIS A O 1
ATOM 1123 N N . HIS A 1 145 ? -25.286 2.389 41.062 1.00 56.41 145 HIS A N 1
ATOM 1124 C CA . HIS A 1 145 ? -25.411 1.666 42.329 1.00 56.41 145 HIS A CA 1
ATOM 1125 C C . HIS A 1 145 ? -25.454 2.598 43.549 1.00 56.41 145 HIS A C 1
ATOM 1127 O O . HIS A 1 145 ? -26.222 2.337 44.478 1.00 56.41 145 HIS A O 1
ATOM 1133 N N . GLN A 1 146 ? -24.729 3.725 43.541 1.00 57.16 146 GLN A N 1
ATOM 1134 C CA . GLN A 1 146 ? -24.809 4.698 44.640 1.00 57.16 146 GLN A CA 1
ATOM 1135 C C . GLN A 1 146 ? -26.191 5.354 44.739 1.00 57.16 146 GLN A C 1
ATOM 1137 O O . GLN A 1 146 ? -26.718 5.539 45.841 1.00 57.16 146 GLN A O 1
ATOM 1142 N N . GLN A 1 147 ? -26.815 5.670 43.601 1.00 59.53 147 GLN A N 1
ATOM 1143 C CA . GLN A 1 147 ? -28.119 6.330 43.602 1.00 59.53 147 GLN A CA 1
ATOM 1144 C C . GLN A 1 147 ? -29.260 5.393 44.029 1.00 59.53 147 GLN A C 1
ATOM 1146 O O . GLN A 1 147 ? -30.211 5.833 44.683 1.00 59.53 147 GLN A O 1
ATOM 1151 N N . GLN A 1 148 ? -29.157 4.098 43.715 1.00 60.09 148 GLN A N 1
ATOM 1152 C CA . GLN A 1 148 ? -30.117 3.090 44.173 1.00 60.09 148 GLN A CA 1
ATOM 1153 C C . GLN A 1 148 ? -29.970 2.782 45.670 1.00 60.09 148 GLN A C 1
ATOM 1155 O O . GLN A 1 148 ? -30.988 2.601 46.339 1.00 60.09 148 GLN A O 1
ATOM 1160 N N . ASN A 1 149 ? -28.749 2.808 46.218 1.00 58.38 149 ASN A N 1
ATOM 1161 C CA . ASN A 1 149 ? -28.527 2.556 47.643 1.00 58.38 149 ASN A CA 1
ATOM 1162 C C . ASN A 1 149 ? -29.052 3.708 48.525 1.00 58.38 149 ASN A C 1
ATOM 1164 O O . ASN A 1 149 ? -29.807 3.468 49.464 1.00 58.38 149 ASN A O 1
ATOM 1168 N N . LYS A 1 150 ? -28.805 4.976 48.147 1.00 57.56 150 LYS A N 1
ATOM 1169 C CA . LYS A 1 150 ? -29.378 6.145 48.857 1.00 57.56 150 LYS A CA 1
ATOM 1170 C C . LYS A 1 150 ? -30.907 6.130 48.893 1.00 57.56 150 LYS A C 1
ATOM 1172 O O . LYS A 1 150 ? -31.513 6.480 49.907 1.00 57.56 150 LYS A O 1
ATOM 1177 N N . ARG A 1 151 ? -31.550 5.720 47.792 1.00 58.88 151 ARG A N 1
ATOM 1178 C CA . ARG A 1 151 ? -33.013 5.583 47.747 1.00 58.88 151 ARG A CA 1
ATOM 1179 C C . ARG A 1 151 ? -33.500 4.479 48.684 1.00 58.88 151 ARG A C 1
ATOM 1181 O O . ARG A 1 151 ? -34.443 4.719 49.426 1.00 58.88 151 ARG A O 1
ATOM 1188 N N . GLN A 1 152 ? -32.849 3.316 48.709 1.00 61.03 152 GLN A N 1
ATOM 1189 C CA . GLN A 1 152 ? -33.225 2.223 49.613 1.00 61.03 152 GLN A CA 1
ATOM 1190 C C . GLN A 1 152 ? -33.016 2.572 51.095 1.00 61.03 152 GLN A C 1
ATOM 1192 O O . GLN A 1 152 ? -33.882 2.247 51.905 1.00 61.03 152 GLN A O 1
ATOM 1197 N N . GLU A 1 153 ? -31.939 3.275 51.457 1.00 60.44 153 GLU A N 1
ATOM 1198 C CA . GLU A 1 153 ? -31.727 3.736 52.840 1.00 60.44 153 GLU A CA 1
ATOM 1199 C C . GLU A 1 153 ? -32.794 4.740 53.287 1.00 60.44 153 GLU A C 1
ATOM 1201 O O . GLU A 1 153 ? -33.321 4.632 54.395 1.00 60.44 153 GLU A O 1
ATOM 1206 N N . THR A 1 154 ? -33.197 5.649 52.392 1.00 57.66 154 THR A N 1
ATOM 1207 C CA . THR A 1 154 ? -34.269 6.614 52.677 1.00 57.66 154 THR A CA 1
ATOM 1208 C C . THR A 1 154 ? -35.605 5.901 52.912 1.00 57.66 154 THR A C 1
ATOM 1210 O O . THR A 1 154 ? -36.329 6.250 53.838 1.00 57.66 154 THR A O 1
ATOM 1213 N N . PHE A 1 155 ? -35.925 4.853 52.142 1.00 59.25 155 PHE A N 1
ATOM 1214 C CA . PHE A 1 155 ? -37.144 4.061 52.357 1.00 59.25 155 PHE A CA 1
ATOM 1215 C C . PHE A 1 155 ? -37.089 3.174 53.617 1.00 59.25 155 PHE A C 1
ATOM 1217 O O . PHE A 1 155 ? -38.126 2.952 54.239 1.00 59.25 155 PHE A O 1
ATOM 1224 N N . ARG A 1 156 ? -35.909 2.697 54.045 1.00 62.38 156 ARG A N 1
ATOM 1225 C CA . ARG A 1 156 ? -35.764 1.918 55.293 1.00 62.38 156 ARG A CA 1
ATOM 1226 C C . ARG A 1 156 ? -35.889 2.775 56.558 1.00 62.38 156 ARG A C 1
ATOM 1228 O O . ARG A 1 156 ? -36.381 2.269 57.563 1.00 62.38 156 ARG A O 1
ATOM 1235 N N . ALA A 1 157 ? -35.512 4.054 56.510 1.00 63.09 157 ALA A N 1
ATOM 1236 C CA . ALA A 1 157 ? -35.582 4.960 57.661 1.00 63.09 157 ALA A CA 1
ATOM 1237 C C . ALA A 1 157 ? -37.022 5.261 58.123 1.00 63.09 157 ALA A C 1
ATOM 1239 O O . ALA A 1 157 ? -37.256 5.433 59.315 1.00 63.09 157 ALA A O 1
ATOM 1240 N N . TYR A 1 158 ? -37.994 5.268 57.204 1.00 59.16 158 TYR A N 1
ATOM 1241 C CA . TYR A 1 158 ? -39.411 5.492 57.529 1.00 59.16 158 TYR A CA 1
ATOM 1242 C C . TYR A 1 158 ? -40.179 4.209 57.893 1.00 59.16 158 TYR A C 1
ATOM 1244 O O . TYR A 1 158 ? -41.267 4.296 58.455 1.00 59.16 158 TYR A O 1
ATOM 1252 N N . ALA A 1 159 ? -39.632 3.024 57.588 1.00 59.44 159 ALA A N 1
ATOM 1253 C CA . ALA A 1 159 ? -40.241 1.728 57.911 1.00 59.44 159 ALA A CA 1
ATOM 1254 C C . ALA A 1 159 ? -39.783 1.155 59.268 1.00 59.44 159 ALA A C 1
ATOM 1256 O O . ALA A 1 159 ? -40.399 0.221 59.781 1.00 59.44 159 ALA A O 1
ATOM 1257 N N . ALA A 1 160 ? -38.714 1.697 59.859 1.00 60.56 160 ALA A N 1
ATOM 1258 C CA . ALA A 1 160 ? -38.295 1.349 61.210 1.00 60.56 160 ALA A CA 1
ATOM 1259 C C . ALA A 1 160 ? -39.190 2.073 62.229 1.00 60.56 160 ALA A C 1
ATOM 1261 O O . ALA A 1 160 ? -38.988 3.245 62.539 1.00 60.56 160 ALA A O 1
ATOM 1262 N N . THR A 1 161 ? -40.193 1.375 62.763 1.00 57.44 161 THR A N 1
ATOM 1263 C CA . THR A 1 161 ? -40.906 1.828 63.964 1.00 57.44 161 THR A CA 1
ATOM 1264 C C . THR A 1 161 ? -39.900 1.949 65.112 1.00 57.44 161 THR A C 1
ATOM 1266 O O . THR A 1 161 ? -39.207 0.962 65.383 1.00 57.44 161 THR A O 1
ATOM 1269 N N . PRO A 1 162 ? -39.809 3.084 65.828 1.00 53.38 162 PRO A N 1
ATOM 1270 C CA . PRO A 1 162 ? -39.086 3.114 67.087 1.00 53.38 162 PRO A CA 1
ATOM 1271 C C . PRO A 1 162 ? -39.845 2.194 68.047 1.00 53.38 162 PRO A C 1
ATOM 1273 O O . PRO A 1 162 ? -40.927 2.537 68.516 1.00 53.38 162 PRO A O 1
ATOM 1276 N N . THR A 1 163 ? -39.331 0.992 68.302 1.00 46.53 163 THR A N 1
ATOM 1277 C CA . THR A 1 163 ? -39.825 0.157 69.398 1.00 46.53 163 THR A CA 1
ATOM 1278 C C . THR A 1 163 ? -39.489 0.866 70.704 1.00 46.53 163 THR A C 1
ATOM 1280 O O . THR A 1 163 ? -38.366 0.812 71.204 1.00 46.53 163 THR A O 1
ATOM 1283 N N . GLU A 1 164 ? -40.483 1.595 71.204 1.00 43.84 164 GLU A N 1
ATOM 1284 C CA . GLU A 1 164 ? -40.556 2.177 72.535 1.00 43.84 164 GLU A CA 1
ATOM 1285 C C . GLU A 1 164 ? -40.498 1.030 73.557 1.00 43.84 164 GLU A C 1
ATOM 1287 O O . GLU A 1 164 ? -41.498 0.387 73.869 1.00 43.84 164 GLU A O 1
ATOM 1292 N N . ASN A 1 165 ? -39.304 0.731 74.069 1.00 42.28 165 ASN A N 1
ATOM 1293 C CA . ASN A 1 165 ? -39.136 -0.230 75.154 1.00 42.28 165 ASN A CA 1
ATOM 1294 C C . ASN A 1 165 ? -39.587 0.409 76.476 1.00 42.28 165 ASN A C 1
ATOM 1296 O O . ASN A 1 165 ? -38.767 0.848 77.283 1.00 42.28 165 ASN A O 1
ATOM 1300 N N . ARG A 1 166 ? -40.903 0.447 76.715 1.00 45.72 166 ARG A N 1
ATOM 1301 C CA . ARG A 1 166 ? -41.459 0.643 78.059 1.00 45.72 166 ARG A CA 1
ATOM 1302 C C . ARG A 1 166 ? -41.207 -0.609 78.899 1.00 45.72 166 ARG A C 1
ATOM 1304 O O . ARG A 1 166 ? -41.683 -1.690 78.564 1.00 45.72 166 ARG A O 1
ATOM 1311 N N . ARG A 1 167 ? -40.516 -0.454 80.031 1.00 39.78 167 ARG A N 1
ATOM 1312 C CA . ARG A 1 167 ? -40.573 -1.406 81.154 1.00 39.78 167 ARG A CA 1
ATOM 1313 C C . ARG A 1 167 ? -41.607 -0.904 82.175 1.00 39.78 167 ARG A C 1
ATOM 1315 O O . ARG A 1 167 ? -41.454 0.229 82.628 1.00 39.78 167 ARG A O 1
ATOM 1322 N N . PRO A 1 168 ? -42.629 -1.692 82.561 1.00 42.50 168 PRO A N 1
ATOM 1323 C CA . PRO A 1 168 ? -43.560 -1.304 83.613 1.00 42.50 168 PRO A CA 1
ATOM 1324 C C . PRO A 1 168 ? -43.113 -1.810 84.999 1.00 42.50 168 PRO A C 1
ATOM 1326 O O . PRO A 1 168 ? -43.070 -3.010 85.237 1.00 42.50 168 PRO A O 1
ATOM 1329 N N . GLY A 1 169 ? -42.810 -0.852 85.884 1.00 41.38 169 GLY A N 1
ATOM 1330 C CA . GLY A 1 169 ? -43.256 -0.772 87.287 1.00 41.38 169 GLY A CA 1
ATOM 1331 C C . GLY A 1 169 ? -42.734 -1.747 88.356 1.00 41.38 169 GLY A C 1
ATOM 1332 O O . GLY A 1 169 ? -43.144 -2.899 88.393 1.00 41.38 169 GLY A O 1
ATOM 1333 N N . SER A 1 170 ? -42.019 -1.205 89.355 1.00 35.34 170 SER A N 1
ATOM 1334 C CA . SER A 1 170 ? -42.235 -1.501 90.789 1.00 35.34 170 SER A CA 1
ATOM 1335 C C . SER A 1 170 ? -41.543 -0.452 91.686 1.00 35.34 170 SER A C 1
ATOM 1337 O O . SER A 1 170 ? -40.349 -0.240 91.510 1.00 35.34 170 SER A O 1
ATOM 1339 N N . ALA A 1 171 ? -42.338 0.179 92.573 1.00 43.47 171 ALA A N 1
ATOM 1340 C CA . ALA A 1 171 ? -42.091 0.946 93.824 1.00 43.47 171 ALA A CA 1
ATOM 1341 C C . ALA A 1 171 ? -40.638 1.344 94.208 1.00 43.47 171 ALA A C 1
ATOM 1343 O O . ALA A 1 171 ? -39.721 0.555 94.068 1.00 43.47 171 ALA A O 1
ATOM 1344 N N . GLU A 1 172 ? -40.319 2.527 94.741 1.00 42.66 172 GLU A N 1
ATOM 1345 C CA . GLU A 1 172 ? -40.922 3.286 95.847 1.00 42.66 172 GLU A CA 1
ATOM 1346 C C . GLU A 1 172 ? -40.557 4.778 95.705 1.00 42.66 172 GLU A C 1
ATOM 1348 O O . GLU A 1 172 ? -39.380 5.105 95.569 1.00 42.66 172 GLU A O 1
ATOM 1353 N N . ILE A 1 173 ? -41.518 5.693 95.853 1.00 43.44 173 ILE A N 1
ATOM 1354 C CA . ILE A 1 173 ? -41.241 7.006 96.452 1.00 43.44 173 ILE A CA 1
ATOM 1355 C C . ILE A 1 173 ? -42.314 7.216 97.509 1.00 43.44 173 ILE A C 1
ATOM 1357 O O . ILE A 1 173 ? -43.500 7.307 97.200 1.00 43.44 173 ILE A O 1
ATOM 1361 N N . LYS A 1 174 ? -41.857 7.199 98.760 1.00 45.31 174 LYS A N 1
ATOM 1362 C CA . LYS A 1 174 ? -42.633 7.551 99.940 1.00 45.31 174 LYS A CA 1
ATOM 1363 C C . LYS A 1 174 ? -42.908 9.053 99.918 1.00 45.31 174 LYS A C 1
ATOM 1365 O O . LYS A 1 174 ? -42.044 9.844 99.548 1.00 45.31 174 LYS A O 1
ATOM 1370 N N . ASP A 1 175 ? -44.138 9.350 100.298 1.00 43.72 175 ASP A N 1
ATOM 1371 C CA . ASP A 1 175 ? -44.806 10.623 100.555 1.00 43.72 175 ASP A CA 1
ATOM 1372 C C . ASP A 1 175 ? -43.915 11.777 101.051 1.00 43.72 175 ASP A C 1
ATOM 1374 O O . ASP A 1 175 ? -42.964 11.565 101.798 1.00 43.72 175 ASP A O 1
ATOM 1378 N N . PHE A 1 176 ? -44.287 13.020 100.726 1.00 42.00 176 PHE A N 1
ATOM 1379 C CA . PHE A 1 176 ? -45.019 13.882 101.670 1.00 42.00 176 PHE A CA 1
ATOM 1380 C C . PHE A 1 176 ? -45.427 15.206 101.000 1.00 42.00 176 PHE A C 1
ATOM 1382 O O . PHE A 1 176 ? -44.588 15.961 100.515 1.00 42.00 176 PHE A O 1
ATOM 1389 N N . ASN A 1 177 ? -46.731 15.493 101.020 1.00 40.47 177 ASN A N 1
ATOM 1390 C CA . ASN A 1 177 ? -47.245 16.860 100.980 1.00 40.47 177 ASN A CA 1
ATOM 1391 C C . ASN A 1 177 ? -46.997 17.508 102.352 1.00 40.47 177 ASN A C 1
ATOM 1393 O O . ASN A 1 177 ? -47.453 16.964 103.359 1.00 40.47 177 ASN A O 1
ATOM 1397 N N . SER A 1 178 ? -46.362 18.681 102.375 1.00 50.19 178 SER A N 1
ATOM 1398 C CA . SER A 1 178 ? -46.795 19.846 103.161 1.00 50.19 178 SER A CA 1
ATOM 1399 C C . SER A 1 178 ? -46.190 21.123 102.596 1.00 50.19 178 SER A C 1
ATOM 1401 O O . SER A 1 178 ? -45.067 21.058 102.053 1.00 50.19 178 SER A O 1
#

Organism: Tanacetum cinerariifolium (NCBI:txid118510)

pLDDT: mean 70.33, std 16.97, range [35.34, 96.31]

Foldseek 3Di:
DVPVVVVVVVVVVVVVVVVVVVCVVPPDDDDDPDDDPPPDPVNVVVVVVVVVVVVVVVVVVVVVVPPPDPDPPVVVVVVVVVVVVVVVQVVQVVVQVVVLVPDDPQQSVVLVVVVDPGNVSSVVSSVVSVVVVVVVVVPPPPPVVVVVVVVVVVVVVVVDDPPPPDDDDDDDDDDDDD

Radius of gyration: 43.38 Å; chains: 1; bounding box: 78×57×140 Å

Secondary structure (DSSP, 8-state):
-HHHHHHHHHHHHHHHHHHHHHHHHHS--------S----HHHHHHHHHHHHHHHHHHHHHHHHTTTT--S-HHHHHHHHHHHHHHHHHHHHHHHHHHHHHHS-HHHHHHHHHT--SSHHHHHHHHHHHHHHHHHHGGGTTSHHHHHHHHHHHHHHHHH-------------------

InterPro domains:
  IPR045358 Ty3 transposon capsid-like protein [PF19259] (81-146)